Protein AF-A0A835S6X0-F1 (afdb_monomer_lite)

Sequence (119 aa):
MLLNLAAFVLGVLGLYAVFTVLHKDGGLPDFDSLHSWIGFGTMCLLFLQVDVGYEGRGEAMAYLVGIVIFLAVCSAATGFTRRFGLLSLPRGSEAYVLNFAGLVTILFGIAVVLSVVIP

Foldseek 3Di:
DVVLVVVLVVLVVVVCCCVPVCCVVPVDDQPPDPLNVLSVVLSVLSVCLVVCVVPDDDPVSVVSVLSSLVSVLVSLLVVLVVVCVVVVDDPDPVNVVSVVVNVVSVVVSVVVVCVSVPD

Structure (mmCIF, N/CA/C/O backbone):
data_AF-A0A835S6X0-F1
#
_entry.id   AF-A0A835S6X0-F1
#
loop_
_atom_site.group_PDB
_atom_site.id
_atom_site.type_symbol
_atom_site.label_atom_id
_atom_site.label_alt_id
_atom_site.label_comp_id
_atom_site.label_asym_id
_atom_site.label_entity_id
_atom_site.label_seq_id
_atom_site.pdbx_PDB_ins_code
_atom_site.Cartn_x
_atom_site.Cartn_y
_atom_site.Cartn_z
_atom_site.occupancy
_atom_site.B_iso_or_equiv
_atom_site.auth_seq_id
_atom_site.auth_comp_id
_atom_site.auth_asym_id
_atom_site.auth_atom_id
_atom_site.pdbx_PDB_model_num
ATOM 1 N N . MET A 1 1 ? 1.498 -6.665 -18.245 1.00 75.44 1 MET A N 1
ATOM 2 C CA . MET A 1 1 ? 0.663 -5.486 -18.564 1.00 75.44 1 MET A CA 1
ATOM 3 C C . MET A 1 1 ? -0.812 -5.694 -18.246 1.00 75.44 1 MET A C 1
ATOM 5 O O . MET A 1 1 ? -1.324 -4.900 -17.476 1.00 75.44 1 MET A O 1
ATOM 9 N N . LEU A 1 2 ? -1.476 -6.771 -18.697 1.00 86.06 2 LEU A N 1
ATOM 10 C CA . LEU A 1 2 ? -2.888 -7.028 -18.345 1.00 86.06 2 LEU A CA 1
ATOM 11 C C . LEU A 1 2 ? -3.161 -7.046 -16.824 1.00 86.06 2 LEU A C 1
ATOM 13 O O . LEU A 1 2 ? -4.116 -6.429 -16.369 1.00 86.06 2 LEU A O 1
ATOM 17 N N . LEU A 1 3 ? -2.293 -7.692 -16.032 1.00 88.56 3 LEU A N 1
ATOM 18 C CA . LEU A 1 3 ? -2.416 -7.714 -14.565 1.00 88.56 3 LEU A CA 1
ATOM 19 C C . LEU A 1 3 ? -2.253 -6.324 -13.929 1.00 88.56 3 LEU A C 1
ATOM 21 O O . LEU A 1 3 ? -3.000 -5.991 -13.019 1.00 88.56 3 LEU A O 1
ATOM 25 N N . ASN A 1 4 ? -1.333 -5.494 -14.432 1.00 87.06 4 ASN A N 1
ATOM 26 C CA . ASN A 1 4 ? -1.142 -4.126 -13.934 1.00 87.06 4 ASN A CA 1
ATOM 27 C C . ASN A 1 4 ? -2.330 -3.230 -14.302 1.00 87.06 4 ASN A C 1
ATOM 29 O O . ASN A 1 4 ? -2.750 -2.414 -13.490 1.00 87.06 4 ASN A O 1
ATOM 33 N N . LEU A 1 5 ? -2.912 -3.420 -15.491 1.00 89.81 5 LEU A N 1
ATOM 34 C CA . LEU A 1 5 ? -4.142 -2.739 -15.892 1.00 89.81 5 LEU A CA 1
ATOM 35 C C . LEU A 1 5 ? -5.311 -3.136 -14.979 1.00 89.81 5 LEU A C 1
ATOM 37 O O . LEU A 1 5 ? -6.029 -2.269 -14.492 1.00 89.81 5 LEU A O 1
ATOM 41 N N . ALA A 1 6 ? -5.475 -4.432 -14.700 1.00 93.69 6 ALA A N 1
ATOM 42 C CA . ALA A 1 6 ? -6.490 -4.910 -13.765 1.00 93.69 6 ALA A CA 1
ATOM 43 C C . ALA A 1 6 ? -6.273 -4.338 -12.353 1.00 93.69 6 ALA A C 1
ATOM 45 O O . ALA A 1 6 ? -7.223 -3.863 -11.733 1.00 93.69 6 ALA A O 1
ATOM 46 N N . ALA A 1 7 ? -5.025 -4.317 -11.873 1.00 92.44 7 ALA A N 1
ATOM 47 C CA . ALA A 1 7 ? -4.667 -3.705 -10.596 1.00 92.44 7 ALA A CA 1
ATOM 48 C C . ALA A 1 7 ? -5.004 -2.207 -10.567 1.00 92.44 7 ALA A C 1
ATOM 50 O O . ALA A 1 7 ? -5.563 -1.729 -9.582 1.00 92.44 7 ALA A O 1
ATOM 51 N N . PHE A 1 8 ? -4.734 -1.478 -11.653 1.00 93.75 8 PHE A N 1
ATOM 52 C CA . PHE A 1 8 ? -5.068 -0.061 -11.765 1.00 93.75 8 PHE A CA 1
ATOM 53 C C . PHE A 1 8 ? -6.581 0.172 -11.713 1.00 93.75 8 PHE A C 1
ATOM 55 O O . PHE A 1 8 ? -7.043 0.997 -10.928 1.00 93.75 8 PHE A O 1
ATOM 62 N N . VAL A 1 9 ? -7.366 -0.597 -12.475 1.00 95.56 9 VAL A N 1
ATOM 63 C CA . VAL A 1 9 ? -8.836 -0.510 -12.455 1.00 95.56 9 VAL A CA 1
ATOM 64 C C . VAL A 1 9 ? -9.384 -0.793 -11.053 1.00 95.56 9 VAL A C 1
ATOM 66 O O . VAL A 1 9 ? -10.195 -0.019 -10.547 1.00 95.56 9 VAL A O 1
ATOM 69 N N . LEU A 1 10 ? -8.911 -1.852 -10.390 1.00 96.56 10 LEU A N 1
ATOM 70 C CA . LEU A 1 10 ? -9.311 -2.172 -9.015 1.00 96.56 10 LEU A CA 1
ATOM 71 C C . LEU A 1 10 ? -8.907 -1.071 -8.024 1.00 96.5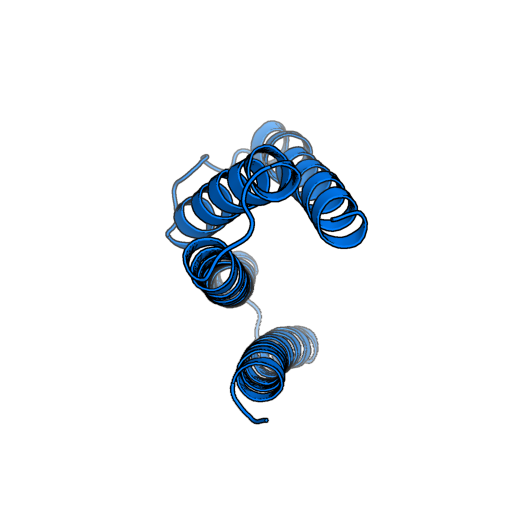6 10 LEU A C 1
ATOM 73 O O . LEU A 1 10 ? -9.689 -0.727 -7.138 1.00 96.56 10 LEU A O 1
ATOM 77 N N . GLY A 1 11 ? -7.725 -0.478 -8.190 1.00 94.81 11 GLY A N 1
ATOM 78 C CA . GLY A 1 11 ? -7.276 0.649 -7.377 1.00 94.81 11 GLY A CA 1
ATOM 79 C C . GLY A 1 11 ? -8.147 1.895 -7.564 1.00 94.81 11 GLY A C 1
ATOM 80 O O . GLY A 1 11 ? -8.503 2.545 -6.582 1.00 94.81 11 GLY A O 1
ATOM 81 N N . VAL A 1 12 ? -8.553 2.208 -8.801 1.00 95.25 12 VAL A N 1
ATOM 82 C CA . VAL A 1 12 ? -9.469 3.325 -9.098 1.00 95.25 12 VAL A CA 1
ATOM 83 C C . VAL A 1 12 ? -10.839 3.081 -8.468 1.00 95.25 12 VAL A C 1
ATOM 85 O O . VAL A 1 12 ? -11.395 3.995 -7.861 1.00 95.25 12 VAL A O 1
ATOM 88 N N . LEU A 1 13 ? -11.359 1.852 -8.539 1.00 95.81 13 LEU A N 1
ATOM 89 C CA . LEU A 1 13 ? -12.600 1.475 -7.852 1.00 95.81 13 LEU A CA 1
ATOM 90 C C . LEU A 1 13 ? -12.481 1.649 -6.328 1.00 95.81 13 LEU A C 1
ATOM 92 O O . LEU A 1 13 ? -13.405 2.160 -5.695 1.00 95.81 13 LEU A O 1
ATOM 96 N N . GLY A 1 14 ? -11.334 1.289 -5.745 1.00 92.44 14 GLY A N 1
ATOM 97 C CA . GLY A 1 14 ? -11.042 1.517 -4.329 1.00 92.44 14 GLY A CA 1
ATOM 98 C C . GLY A 1 14 ? -11.023 3.002 -3.954 1.00 92.44 14 GLY A C 1
ATOM 99 O O . GLY A 1 14 ? -11.674 3.398 -2.987 1.00 92.44 14 GLY A O 1
ATOM 100 N N . LEU A 1 15 ? -10.341 3.844 -4.740 1.00 92.38 15 LEU A N 1
ATOM 101 C CA . LEU A 1 15 ? -10.333 5.299 -4.534 1.00 92.38 15 LEU A CA 1
ATOM 102 C C . LEU A 1 15 ? -11.740 5.892 -4.657 1.00 92.38 15 LEU A C 1
ATOM 104 O O . LEU A 1 15 ? -12.136 6.701 -3.819 1.00 92.38 15 LEU A O 1
ATOM 108 N N . TYR A 1 16 ? -12.509 5.466 -5.662 1.00 91.31 16 TYR A N 1
ATOM 109 C CA . TYR A 1 16 ? -13.895 5.892 -5.835 1.00 91.31 16 TYR A CA 1
ATOM 110 C C . TYR A 1 16 ? -14.740 5.571 -4.598 1.00 91.31 16 TYR A C 1
ATOM 112 O O . TYR A 1 16 ? -15.466 6.444 -4.118 1.00 91.31 16 TYR A O 1
ATOM 120 N N . ALA A 1 17 ? -14.609 4.359 -4.047 1.00 89.38 17 ALA A N 1
ATOM 121 C CA . ALA A 1 17 ? -15.311 3.965 -2.831 1.00 89.38 17 ALA A CA 1
ATOM 122 C C . ALA A 1 17 ? -14.926 4.847 -1.629 1.00 89.38 17 ALA A C 1
ATOM 124 O O . ALA A 1 17 ? -15.802 5.278 -0.883 1.00 89.38 17 ALA A O 1
ATOM 125 N N . VAL A 1 18 ? -13.643 5.180 -1.455 1.00 87.19 18 VAL A N 1
ATOM 126 C CA . VAL A 1 18 ? -13.203 6.053 -0.353 1.00 87.19 18 VAL A CA 1
ATOM 127 C C . VAL A 1 18 ? -13.754 7.471 -0.507 1.00 87.19 18 VAL A C 1
ATOM 129 O O . VAL A 1 18 ? -14.446 7.959 0.385 1.00 87.19 18 VAL A O 1
ATOM 132 N N . PHE A 1 19 ? -13.509 8.120 -1.643 1.00 84.12 19 PHE A N 1
ATOM 133 C CA . PHE A 1 19 ? -13.889 9.523 -1.820 1.00 84.12 19 PHE A CA 1
ATOM 134 C C . PHE A 1 19 ? -15.402 9.721 -1.938 1.00 84.12 19 PHE A C 1
ATOM 136 O O . PHE A 1 19 ? -15.937 10.702 -1.424 1.00 84.12 19 PHE A O 1
ATOM 143 N N . THR A 1 20 ? -16.110 8.790 -2.580 1.00 81.38 20 THR A N 1
ATOM 144 C CA . THR A 1 20 ? -17.545 8.953 -2.852 1.00 81.38 20 THR A CA 1
ATOM 145 C C . THR A 1 20 ? -18.417 8.355 -1.759 1.00 81.38 20 THR A C 1
ATOM 147 O O . THR A 1 20 ? -19.383 8.992 -1.369 1.00 81.38 20 THR A O 1
ATOM 150 N N . VAL A 1 21 ? -18.098 7.158 -1.254 1.00 76.31 21 VAL A N 1
ATOM 151 C CA . VAL A 1 21 ? -18.975 6.447 -0.302 1.00 76.31 21 VAL A CA 1
ATOM 152 C C . VAL A 1 21 ? -18.597 6.750 1.146 1.00 76.31 21 VAL A C 1
ATOM 154 O O . VAL A 1 21 ? -19.468 6.890 1.995 1.00 76.31 21 VAL A O 1
ATOM 157 N N . LEU A 1 22 ? -17.302 6.852 1.458 1.00 75.12 22 LEU A N 1
ATOM 158 C CA . LEU A 1 22 ? -16.845 7.027 2.842 1.00 75.12 22 LEU A CA 1
ATOM 159 C C . LEU A 1 22 ? -16.677 8.498 3.236 1.00 75.12 22 LEU A C 1
ATOM 161 O O . LEU A 1 22 ? -17.092 8.880 4.326 1.00 75.12 22 LEU A O 1
ATOM 165 N N . HIS A 1 23 ? -16.061 9.326 2.392 1.00 70.62 23 HIS A N 1
ATOM 166 C CA . HIS A 1 23 ? -15.730 10.708 2.761 1.00 70.62 23 HIS A CA 1
ATOM 167 C C . HIS A 1 23 ? -16.862 11.692 2.467 1.00 70.62 23 HIS A C 1
ATOM 169 O O . HIS A 1 23 ? -17.221 12.479 3.343 1.00 70.62 23 HIS A O 1
ATOM 175 N N . LYS A 1 24 ? -17.480 11.613 1.281 1.00 65.25 24 LYS A N 1
ATOM 176 C CA . LYS A 1 24 ? -18.584 12.508 0.899 1.00 65.25 24 LYS A CA 1
ATOM 177 C C . LYS A 1 24 ? -19.826 12.328 1.783 1.00 65.25 24 LYS A C 1
ATOM 179 O O . LYS A 1 24 ? -20.418 13.326 2.181 1.00 65.25 24 LYS A O 1
ATOM 184 N N . ASP A 1 25 ? -20.169 11.085 2.124 1.00 59.81 25 ASP A N 1
ATOM 185 C CA . ASP A 1 25 ? -21.346 10.775 2.951 1.00 59.81 25 ASP A CA 1
ATOM 186 C C . ASP A 1 25 ? -21.013 10.685 4.455 1.00 59.81 25 ASP A C 1
ATOM 188 O O . ASP A 1 25 ? -21.889 10.874 5.297 1.00 59.81 25 ASP A O 1
ATOM 192 N N . GLY A 1 26 ? -19.747 10.424 4.810 1.00 62.31 26 GLY A N 1
ATOM 193 C CA . GLY A 1 26 ? -19.288 10.261 6.197 1.00 62.31 26 GLY A CA 1
ATOM 194 C C . GLY A 1 26 ? -18.586 11.476 6.816 1.00 62.31 26 GLY A C 1
ATOM 195 O O . GLY A 1 26 ? -18.272 11.440 8.004 1.00 62.31 26 GLY A O 1
ATOM 196 N N . GLY A 1 27 ? -18.328 12.543 6.049 1.00 68.56 27 GLY A N 1
ATOM 197 C CA . GLY A 1 27 ? -17.767 13.806 6.550 1.00 68.56 27 GLY A CA 1
ATOM 198 C C . GLY A 1 27 ? -16.285 13.759 6.948 1.00 68.56 27 GLY A C 1
ATOM 199 O O . GLY A 1 27 ? -15.834 14.601 7.725 1.00 68.56 27 GLY A O 1
ATOM 200 N N . LEU A 1 28 ? -15.526 12.780 6.452 1.00 70.75 28 LEU A N 1
ATOM 201 C CA . LEU A 1 28 ? -14.089 12.671 6.714 1.00 70.75 28 LEU A CA 1
ATOM 202 C C . LEU A 1 28 ? -13.288 13.583 5.765 1.00 70.75 28 LEU A C 1
ATOM 204 O O . LEU A 1 28 ? -13.614 13.651 4.580 1.00 70.75 28 LEU A O 1
ATOM 208 N N . PRO A 1 29 ? -12.242 14.275 6.252 1.00 79.25 29 PRO A N 1
ATOM 209 C CA . PRO A 1 29 ? -11.412 15.137 5.419 1.00 79.25 29 PRO A CA 1
ATOM 210 C C . PRO A 1 29 ? -10.540 14.331 4.448 1.00 79.25 29 PRO A C 1
ATOM 212 O O . PRO A 1 29 ? -9.959 13.301 4.796 1.00 79.25 29 PRO A O 1
ATOM 215 N N . ASP A 1 30 ? -10.406 14.847 3.230 1.00 82.81 30 ASP A N 1
ATOM 216 C CA . ASP A 1 30 ? -9.565 14.259 2.193 1.00 82.81 30 ASP A CA 1
ATOM 217 C C . ASP A 1 30 ? -8.074 14.558 2.421 1.00 82.81 30 ASP A C 1
ATOM 219 O O . ASP A 1 30 ? -7.703 15.644 2.863 1.00 82.81 30 ASP A O 1
ATOM 223 N N . PHE A 1 31 ? -7.204 13.604 2.062 1.00 85.94 31 PHE A N 1
ATOM 224 C CA . PHE A 1 31 ? -5.736 13.761 2.044 1.00 85.94 31 PHE A CA 1
ATOM 225 C C . PHE A 1 31 ? -5.077 14.200 3.368 1.00 85.94 31 PHE A C 1
ATOM 227 O O . PHE A 1 31 ? -3.985 14.767 3.382 1.00 85.94 31 PHE A O 1
ATOM 234 N N . ASP A 1 32 ? -5.686 13.870 4.499 1.00 88.12 32 ASP A N 1
ATOM 235 C CA . ASP A 1 32 ? -5.240 14.255 5.843 1.00 88.12 32 ASP A CA 1
ATOM 236 C C . ASP A 1 32 ? -4.181 13.319 6.462 1.00 88.12 32 ASP A C 1
ATOM 238 O O . ASP A 1 32 ? -3.637 13.606 7.527 1.00 88.12 32 ASP A O 1
ATOM 242 N N . SER A 1 33 ? -3.872 12.186 5.821 1.00 90.69 33 SER A N 1
ATOM 243 C CA . SER A 1 33 ? -2.989 11.156 6.387 1.00 90.69 33 SER A CA 1
ATOM 244 C C . SER A 1 33 ? -1.827 10.774 5.478 1.00 90.69 33 SER A C 1
ATOM 246 O O . SER A 1 33 ? -1.952 10.766 4.254 1.00 90.69 33 SER A O 1
ATOM 248 N N . LEU A 1 34 ? -0.728 10.304 6.070 1.00 93.19 34 LEU A N 1
ATOM 249 C CA . LEU A 1 34 ? 0.380 9.721 5.308 1.00 93.19 34 LEU A CA 1
ATOM 250 C C . LEU A 1 34 ? -0.086 8.567 4.399 1.00 93.19 34 LEU A C 1
ATOM 252 O O . LEU A 1 34 ? 0.341 8.477 3.251 1.00 93.19 34 LEU A O 1
ATOM 256 N N . HIS A 1 35 ? -1.016 7.735 4.881 1.00 93.7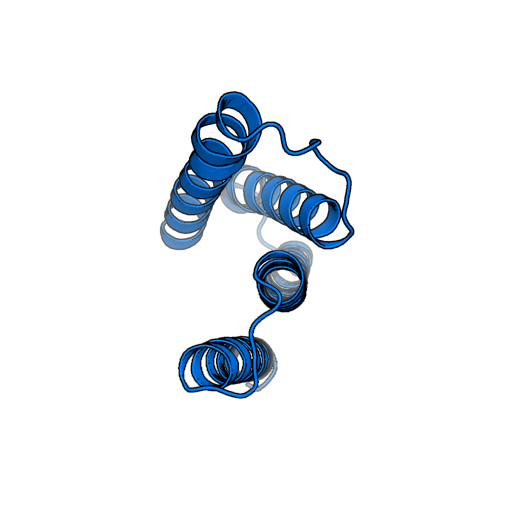5 35 HIS A N 1
ATOM 257 C CA . HIS A 1 35 ? -1.618 6.648 4.105 1.00 93.75 35 HIS A CA 1
ATOM 258 C C . HIS A 1 35 ? -2.205 7.137 2.769 1.00 93.75 35 HIS A C 1
ATOM 260 O O . HIS A 1 35 ? -1.901 6.563 1.722 1.00 93.75 35 HIS A O 1
ATOM 266 N N . SER A 1 36 ? -2.992 8.220 2.792 1.00 93.50 36 SER A N 1
ATOM 267 C CA . SER A 1 36 ? -3.622 8.787 1.589 1.00 93.50 36 SER A CA 1
ATOM 268 C C . SER A 1 36 ? -2.605 9.356 0.596 1.00 93.50 36 SER A C 1
ATOM 270 O O . SER A 1 36 ? -2.762 9.157 -0.606 1.00 93.50 36 SER A O 1
ATOM 272 N N . TRP A 1 37 ? -1.534 9.998 1.074 1.00 95.56 37 TRP A N 1
ATOM 273 C CA . TRP A 1 37 ? -0.480 10.526 0.199 1.00 95.56 37 TRP A CA 1
ATOM 274 C C . TRP A 1 37 ? 0.324 9.401 -0.467 1.00 95.56 37 TRP A C 1
ATOM 276 O O . TRP A 1 37 ? 0.537 9.435 -1.679 1.00 95.56 37 TRP A O 1
ATOM 286 N N . ILE A 1 38 ? 0.707 8.365 0.292 1.00 96.31 38 ILE A N 1
ATOM 287 C CA . ILE A 1 38 ? 1.405 7.189 -0.258 1.00 96.31 38 ILE A CA 1
ATOM 288 C C . ILE A 1 38 ? 0.495 6.437 -1.238 1.00 96.31 38 ILE A C 1
ATOM 290 O O . ILE A 1 38 ? 0.938 6.072 -2.326 1.00 96.31 38 ILE A O 1
ATOM 294 N N . GLY A 1 39 ? -0.776 6.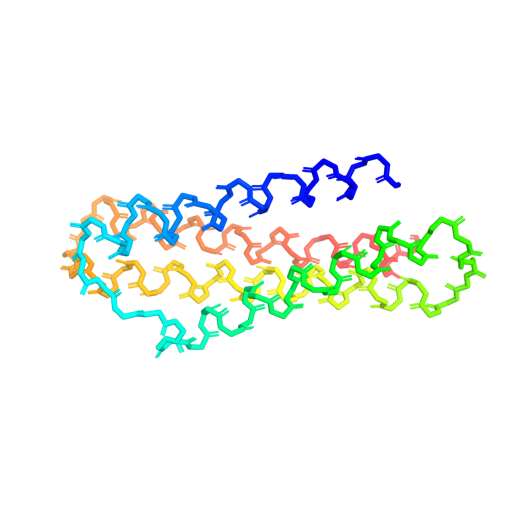222 -0.886 1.00 95.50 39 GLY A N 1
ATOM 295 C CA . GLY A 1 39 ? -1.736 5.515 -1.738 1.00 95.50 39 GLY A CA 1
ATOM 296 C C . GLY A 1 39 ? -1.962 6.223 -3.072 1.00 95.50 39 GLY A C 1
ATOM 297 O O . GLY A 1 39 ? -1.861 5.599 -4.128 1.00 95.50 39 GLY A O 1
ATOM 298 N N . PHE A 1 40 ? -2.173 7.540 -3.044 1.00 94.81 40 PHE A N 1
ATOM 299 C CA . PHE A 1 40 ? -2.337 8.324 -4.266 1.00 94.81 40 PHE A CA 1
ATOM 300 C C . PHE A 1 40 ? -1.062 8.342 -5.118 1.00 94.81 40 PHE A C 1
ATOM 302 O O . PHE A 1 40 ? -1.128 8.084 -6.318 1.00 94.81 40 PHE A O 1
ATOM 309 N N . GLY A 1 41 ? 0.110 8.545 -4.504 1.00 95.19 41 GLY A N 1
ATOM 310 C CA . GLY A 1 41 ? 1.392 8.469 -5.213 1.00 95.19 41 GLY A CA 1
ATOM 311 C C . GLY A 1 41 ? 1.621 7.107 -5.879 1.00 95.19 41 GLY A C 1
ATOM 312 O O . GLY A 1 41 ? 2.049 7.047 -7.031 1.00 95.19 41 GLY A O 1
ATOM 313 N N . THR A 1 42 ? 1.254 6.017 -5.198 1.00 95.69 42 THR A N 1
ATOM 314 C CA . THR A 1 42 ? 1.313 4.651 -5.750 1.00 95.69 42 THR A CA 1
ATOM 315 C C . THR A 1 42 ? 0.427 4.514 -6.987 1.00 95.69 42 THR A C 1
ATOM 317 O O . THR A 1 42 ? 0.863 3.958 -7.992 1.00 95.69 42 THR A O 1
ATOM 320 N N . MET A 1 43 ? -0.792 5.058 -6.949 1.00 95.38 43 MET A N 1
ATOM 321 C CA . MET A 1 43 ? -1.725 5.019 -8.080 1.00 95.38 43 MET A CA 1
ATOM 322 C C . MET A 1 43 ? -1.225 5.829 -9.279 1.00 95.38 43 MET A C 1
ATOM 324 O O . MET A 1 43 ? -1.335 5.358 -10.410 1.00 95.38 43 MET A O 1
ATOM 328 N N . CYS A 1 44 ? -0.614 6.994 -9.050 1.00 93.94 44 CYS A N 1
ATOM 329 C CA . CYS A 1 44 ? 0.027 7.773 -10.112 1.00 93.94 44 CYS A CA 1
ATOM 330 C C . CYS A 1 44 ? 1.184 7.003 -10.767 1.00 93.94 44 CYS A C 1
ATOM 332 O O . CYS A 1 44 ? 1.291 6.972 -11.991 1.00 93.94 44 CYS A O 1
ATOM 334 N N . LEU A 1 45 ? 2.034 6.345 -9.972 1.00 92.12 45 LEU A N 1
ATOM 335 C CA . LEU A 1 45 ? 3.140 5.540 -10.499 1.00 92.12 45 LEU A CA 1
ATOM 336 C C . LEU A 1 45 ? 2.649 4.293 -11.241 1.00 92.12 45 LEU A C 1
ATOM 338 O O . LEU A 1 45 ? 3.204 3.954 -12.282 1.00 92.12 45 LEU A O 1
ATOM 342 N N . LEU A 1 46 ? 1.589 3.643 -10.755 1.00 91.44 46 LEU A N 1
ATOM 343 C CA . LEU A 1 46 ? 0.963 2.512 -11.440 1.00 91.44 46 LEU A CA 1
ATOM 344 C C . LEU A 1 46 ? 0.336 2.940 -12.776 1.00 91.44 46 LEU A C 1
ATOM 346 O O . LEU A 1 46 ? 0.469 2.219 -13.762 1.00 91.44 46 LEU A O 1
ATOM 350 N N . PHE A 1 47 ? -0.293 4.118 -12.835 1.00 90.62 47 PHE A N 1
ATOM 351 C CA . PHE A 1 47 ? -0.780 4.698 -14.089 1.00 90.62 47 PHE A CA 1
ATOM 352 C C . PHE A 1 47 ? 0.366 4.906 -15.083 1.00 90.62 47 PHE A C 1
ATOM 354 O O . PHE A 1 47 ? 0.303 4.388 -16.195 1.00 90.62 47 PHE A O 1
ATOM 361 N N . LEU A 1 48 ? 1.450 5.567 -14.658 1.00 87.56 48 LEU A N 1
ATOM 362 C CA . LEU A 1 48 ? 2.642 5.755 -15.493 1.00 87.56 48 LEU A CA 1
ATOM 363 C C . LEU A 1 48 ? 3.250 4.420 -15.934 1.00 87.56 48 LEU A C 1
ATOM 365 O O . LEU A 1 48 ? 3.720 4.298 -17.057 1.00 87.56 48 LEU A O 1
ATOM 369 N N . GLN A 1 49 ? 3.231 3.401 -15.080 1.00 85.56 49 GLN A N 1
ATOM 370 C CA . GLN A 1 49 ? 3.722 2.074 -15.428 1.00 85.56 49 GLN A CA 1
ATOM 371 C C . GLN A 1 49 ? 2.841 1.385 -16.481 1.00 85.56 49 GLN A C 1
ATOM 373 O O . GLN A 1 49 ? 3.365 0.675 -17.334 1.00 85.56 49 GLN A O 1
ATOM 378 N N . VAL A 1 50 ? 1.518 1.553 -16.425 1.00 85.19 50 VAL A N 1
ATOM 379 C CA . VAL A 1 50 ? 0.595 1.001 -17.432 1.00 85.19 50 VAL A CA 1
ATOM 380 C C . VAL A 1 50 ? 0.730 1.746 -18.761 1.00 85.19 50 VAL A C 1
ATOM 382 O O . VAL A 1 50 ? 0.737 1.097 -19.805 1.00 85.19 50 VAL A O 1
ATOM 385 N N . ASP A 1 51 ? 0.879 3.069 -18.709 1.00 80.31 51 ASP A N 1
ATOM 386 C CA . ASP A 1 51 ? 0.987 3.949 -19.875 1.00 80.31 51 ASP A CA 1
ATOM 387 C C . ASP A 1 51 ? 2.359 3.809 -20.568 1.00 80.31 51 ASP A C 1
ATOM 389 O O . ASP A 1 51 ? 2.452 3.400 -21.723 1.00 80.31 51 ASP A O 1
ATOM 393 N N . VAL A 1 52 ? 3.455 4.013 -19.827 1.00 68.88 52 VAL A N 1
ATOM 394 C CA . VAL A 1 52 ? 4.836 3.945 -20.344 1.00 68.88 52 VAL A CA 1
ATOM 395 C C . VAL A 1 52 ? 5.316 2.500 -20.515 1.00 68.88 52 VAL A C 1
ATOM 397 O O . VAL A 1 52 ? 6.116 2.213 -21.404 1.00 68.88 52 VAL A O 1
ATOM 400 N N . GLY A 1 53 ? 4.846 1.553 -19.695 1.00 62.00 53 GLY A N 1
ATOM 401 C CA . GLY A 1 53 ? 5.268 0.146 -19.755 1.00 62.00 53 GLY A CA 1
ATOM 402 C C . GLY A 1 53 ? 4.826 -0.596 -21.021 1.00 62.00 53 GLY A C 1
ATOM 403 O O . GLY A 1 53 ? 5.301 -1.706 -21.268 1.00 62.00 53 GLY A O 1
ATOM 404 N N . TYR A 1 54 ? 3.955 0.003 -21.838 1.00 55.59 54 TYR A N 1
ATOM 405 C CA . TYR A 1 54 ? 3.648 -0.488 -23.181 1.00 55.59 54 TYR A CA 1
ATOM 406 C C . TYR A 1 54 ? 4.810 -0.257 -24.169 1.00 55.59 54 TYR A C 1
ATOM 408 O O . TYR A 1 54 ? 5.046 -1.097 -25.036 1.00 55.59 54 TYR A O 1
ATOM 416 N N . GLU A 1 55 ? 5.588 0.817 -23.995 1.00 57.19 55 GLU A N 1
ATOM 417 C CA . GLU A 1 55 ? 6.661 1.226 -24.919 1.00 57.19 55 GLU A CA 1
ATOM 418 C C . GLU A 1 55 ? 8.076 1.063 -24.325 1.00 57.19 55 GLU A C 1
ATOM 420 O O . GLU A 1 55 ? 9.042 0.809 -25.048 1.00 57.19 55 GLU A O 1
ATOM 425 N N . GLY A 1 56 ? 8.219 1.161 -23.000 1.00 58.50 56 GLY A N 1
ATOM 426 C CA . GLY A 1 56 ? 9.500 1.107 -22.297 1.00 58.50 56 GLY A CA 1
ATOM 427 C C . GLY A 1 56 ? 9.950 -0.315 -21.954 1.00 58.50 56 GLY A C 1
ATOM 428 O O . GLY A 1 56 ? 9.413 -0.947 -21.045 1.00 58.50 56 GLY A O 1
ATOM 429 N N . ARG A 1 57 ? 10.995 -0.815 -22.623 1.00 64.69 57 ARG A N 1
ATOM 430 C CA . ARG A 1 57 ? 11.700 -2.057 -22.248 1.00 64.69 57 ARG A CA 1
ATOM 431 C C . ARG A 1 57 ? 13.111 -1.727 -21.750 1.00 64.69 57 ARG A C 1
ATOM 433 O O . ARG A 1 57 ? 13.954 -1.326 -22.542 1.00 64.69 57 ARG A O 1
ATOM 440 N N . GLY A 1 58 ? 13.369 -1.893 -20.450 1.00 71.06 58 GLY A N 1
ATOM 441 C CA . GLY A 1 58 ? 14.694 -1.683 -19.848 1.00 71.06 58 GLY A CA 1
ATOM 442 C C . GLY A 1 58 ? 14.694 -1.739 -18.315 1.00 71.06 58 GLY A C 1
ATOM 443 O O . GLY A 1 58 ? 13.636 -1.850 -17.696 1.00 71.06 58 GLY A O 1
ATOM 444 N N . GLU A 1 59 ? 15.877 -1.629 -17.701 1.00 72.19 59 GLU A N 1
ATOM 445 C CA . GLU A 1 59 ? 16.085 -1.695 -16.239 1.00 72.19 59 GLU A CA 1
ATOM 446 C C . GLU A 1 59 ? 15.244 -0.671 -15.461 1.00 72.19 59 GLU A C 1
ATOM 448 O O . GLU A 1 59 ? 14.710 -0.980 -14.397 1.00 72.19 59 GLU A O 1
ATOM 453 N N . ALA A 1 60 ? 15.029 0.519 -16.032 1.00 75.31 60 ALA A N 1
ATOM 454 C CA . ALA A 1 60 ? 14.167 1.553 -15.458 1.00 75.31 60 ALA A CA 1
ATOM 455 C C . ALA A 1 60 ? 12.743 1.046 -15.161 1.00 75.31 60 ALA A C 1
ATOM 457 O O . ALA A 1 60 ? 12.175 1.391 -14.125 1.00 75.31 60 ALA A O 1
ATOM 458 N N . MET A 1 61 ? 12.179 0.181 -16.015 1.00 78.00 61 MET A N 1
ATOM 459 C CA . MET A 1 61 ? 10.859 -0.400 -15.757 1.00 78.00 61 MET A CA 1
ATOM 460 C C . MET A 1 61 ? 10.873 -1.417 -14.622 1.00 78.00 61 MET A C 1
ATOM 462 O O . MET A 1 61 ? 9.915 -1.464 -13.857 1.00 78.00 61 MET A O 1
ATOM 466 N N . ALA A 1 62 ? 11.949 -2.189 -14.460 1.00 77.31 62 ALA A N 1
ATOM 467 C CA . ALA A 1 62 ? 12.077 -3.109 -13.332 1.00 77.31 62 ALA A CA 1
ATOM 468 C C . ALA A 1 62 ? 12.130 -2.347 -11.995 1.00 77.31 62 ALA A C 1
ATOM 470 O O . ALA A 1 62 ? 11.438 -2.718 -11.045 1.00 77.31 62 ALA A O 1
ATOM 471 N N . TYR A 1 63 ? 12.862 -1.228 -11.939 1.00 79.94 63 TYR A N 1
ATOM 472 C CA . TYR A 1 63 ? 12.883 -0.359 -10.758 1.00 79.94 63 TYR A CA 1
ATOM 473 C C . TYR A 1 63 ? 11.513 0.259 -10.465 1.00 79.94 63 TYR A C 1
ATOM 475 O O . TYR A 1 63 ? 11.077 0.250 -9.314 1.00 79.94 63 TYR A O 1
ATOM 483 N N . LEU A 1 64 ? 10.802 0.739 -11.490 1.00 83.44 64 LEU A N 1
ATOM 484 C CA . LEU A 1 64 ? 9.448 1.279 -11.328 1.00 83.44 64 LEU A CA 1
ATOM 485 C C . LEU A 1 64 ? 8.470 0.227 -10.788 1.00 83.44 64 LEU A C 1
ATOM 487 O O . LEU A 1 64 ? 7.707 0.533 -9.873 1.00 83.44 64 LEU A O 1
ATOM 491 N N . VAL A 1 65 ? 8.533 -1.017 -11.282 1.00 83.38 65 VAL A N 1
ATOM 492 C CA . VAL A 1 65 ? 7.739 -2.140 -10.744 1.00 83.38 65 VAL A CA 1
ATOM 493 C C . VAL A 1 65 ? 8.021 -2.326 -9.249 1.00 83.38 65 VAL A C 1
ATOM 495 O O . VAL A 1 65 ? 7.087 -2.393 -8.450 1.00 83.38 65 VAL A O 1
ATOM 498 N N . GLY A 1 66 ? 9.299 -2.379 -8.862 1.00 82.88 66 GLY A N 1
ATOM 499 C CA . GLY A 1 66 ? 9.703 -2.558 -7.467 1.00 82.88 66 GLY A CA 1
ATOM 500 C C . GLY A 1 66 ? 9.225 -1.423 -6.557 1.00 82.88 66 GLY A C 1
ATOM 501 O O . GLY A 1 66 ? 8.692 -1.682 -5.478 1.00 82.88 66 GLY A O 1
ATOM 502 N N . ILE A 1 67 ? 9.344 -0.171 -7.011 1.00 87.69 67 ILE A N 1
ATOM 503 C CA . ILE A 1 67 ? 8.880 1.012 -6.269 1.00 87.69 67 ILE A CA 1
ATOM 504 C C . ILE A 1 67 ? 7.361 0.971 -6.071 1.00 87.69 67 ILE A C 1
ATOM 506 O O . ILE A 1 67 ? 6.891 1.214 -4.959 1.00 87.69 67 ILE A O 1
ATOM 510 N N . VAL A 1 68 ? 6.591 0.633 -7.112 1.00 91.00 68 VAL A N 1
ATOM 511 C CA . VAL A 1 68 ? 5.126 0.520 -7.017 1.00 91.00 68 VAL A CA 1
ATOM 512 C C . VAL A 1 68 ? 4.727 -0.546 -5.999 1.00 91.00 68 VAL A C 1
ATOM 514 O O . VAL A 1 68 ? 3.877 -0.282 -5.151 1.00 91.00 68 VAL A O 1
ATOM 517 N N . ILE A 1 69 ? 5.362 -1.721 -6.028 1.00 88.69 69 ILE A N 1
ATOM 518 C CA . ILE A 1 69 ? 5.082 -2.800 -5.067 1.00 88.69 69 ILE A CA 1
ATOM 519 C C . ILE A 1 69 ? 5.415 -2.352 -3.640 1.00 88.69 69 ILE A C 1
ATOM 521 O O . ILE A 1 69 ? 4.598 -2.524 -2.735 1.00 88.69 69 ILE A O 1
ATOM 525 N N . PHE A 1 70 ? 6.583 -1.740 -3.433 1.00 90.38 70 PHE A N 1
ATOM 526 C CA . PHE A 1 70 ? 6.997 -1.253 -2.119 1.00 90.38 70 PHE A CA 1
ATOM 527 C C . PHE A 1 70 ? 6.013 -0.218 -1.557 1.00 90.38 70 PHE A C 1
ATOM 529 O O . PHE A 1 70 ? 5.534 -0.359 -0.429 1.00 90.38 70 PHE A O 1
ATOM 536 N N . LEU A 1 71 ? 5.650 0.788 -2.356 1.00 94.19 71 LEU A N 1
ATOM 537 C CA . LEU A 1 71 ? 4.715 1.828 -1.930 1.00 94.19 71 LEU A CA 1
ATOM 538 C C . LEU A 1 71 ? 3.297 1.284 -1.721 1.00 94.19 71 LEU A C 1
ATOM 540 O O . LEU A 1 71 ? 2.632 1.712 -0.777 1.00 94.19 71 LEU A O 1
ATOM 544 N N . ALA A 1 72 ? 2.859 0.294 -2.506 1.00 95.19 72 ALA A N 1
ATOM 545 C CA . ALA A 1 72 ? 1.582 -0.384 -2.291 1.00 95.19 72 ALA A CA 1
ATOM 546 C C . ALA A 1 72 ? 1.538 -1.099 -0.931 1.00 95.19 72 ALA A C 1
ATOM 548 O O . ALA A 1 72 ? 0.555 -0.969 -0.198 1.00 95.19 72 ALA A O 1
ATOM 549 N N . VAL A 1 73 ? 2.617 -1.791 -0.548 1.00 95.94 73 VAL A N 1
ATOM 550 C CA . VAL A 1 73 ? 2.733 -2.451 0.764 1.00 95.94 73 VAL A CA 1
ATOM 551 C C . VAL A 1 73 ? 2.744 -1.417 1.892 1.00 95.94 73 VAL A C 1
ATOM 553 O O . VAL A 1 73 ? 2.011 -1.573 2.870 1.00 95.94 73 VAL A O 1
ATOM 556 N N . CYS A 1 74 ? 3.510 -0.329 1.754 1.00 95.31 74 CYS A N 1
ATOM 557 C CA . CYS A 1 74 ? 3.513 0.765 2.730 1.00 95.31 74 CYS A CA 1
ATOM 558 C C . CYS A 1 74 ? 2.135 1.432 2.859 1.00 95.31 74 CYS A C 1
ATOM 560 O O . CYS A 1 74 ? 1.689 1.721 3.974 1.00 95.31 74 CYS A O 1
ATOM 562 N N . SER A 1 75 ? 1.437 1.655 1.743 1.00 96.50 75 SER A N 1
ATOM 563 C CA . SER A 1 75 ? 0.079 2.200 1.741 1.00 96.50 75 SER A CA 1
ATOM 564 C C . SER A 1 75 ? -0.885 1.253 2.454 1.00 96.50 75 SER A C 1
ATOM 566 O O . SER A 1 75 ? -1.584 1.684 3.367 1.00 96.50 75 SER A O 1
ATOM 568 N N . ALA A 1 76 ? -0.868 -0.042 2.139 1.00 96.12 76 ALA A N 1
ATOM 569 C CA . ALA A 1 76 ? -1.723 -1.025 2.801 1.00 96.12 76 ALA A CA 1
ATOM 570 C C . ALA A 1 76 ? -1.450 -1.102 4.316 1.00 96.12 76 ALA A C 1
ATOM 572 O O . ALA A 1 76 ? -2.382 -1.007 5.115 1.00 96.12 76 ALA A O 1
ATOM 573 N N . ALA A 1 77 ? -0.180 -1.187 4.726 1.00 95.25 77 ALA A N 1
ATOM 574 C CA . ALA A 1 77 ? 0.209 -1.251 6.136 1.00 95.25 77 ALA A CA 1
ATOM 575 C C . ALA A 1 77 ? -0.233 -0.003 6.920 1.00 95.25 77 ALA A C 1
ATOM 577 O O . ALA A 1 77 ? -0.838 -0.113 7.987 1.00 95.25 77 ALA A O 1
ATOM 578 N N . THR A 1 78 ? 0.005 1.194 6.374 1.00 95.19 78 THR A N 1
ATOM 579 C CA . THR A 1 78 ? -0.453 2.450 6.996 1.00 95.19 78 THR A CA 1
ATOM 580 C C . THR A 1 78 ? -1.980 2.574 7.005 1.00 95.19 78 THR A C 1
ATOM 582 O O . THR A 1 78 ? -2.537 3.134 7.951 1.00 95.19 78 THR A O 1
ATOM 585 N N . GLY A 1 79 ? -2.667 2.003 6.011 1.00 94.06 79 GLY A N 1
ATOM 586 C CA . GLY A 1 79 ? -4.128 1.934 5.936 1.00 94.06 79 GLY A CA 1
ATOM 587 C C . GLY A 1 79 ? -4.737 1.062 7.031 1.00 94.06 79 GLY A C 1
ATOM 588 O O . GLY A 1 79 ? -5.684 1.491 7.694 1.00 94.06 79 GLY A O 1
ATOM 589 N N . PHE A 1 80 ? -4.151 -0.111 7.300 1.00 94.50 80 PHE A N 1
ATOM 590 C CA . PHE A 1 80 ? -4.554 -0.952 8.431 1.00 94.50 80 PHE A CA 1
ATOM 591 C C . PHE A 1 80 ? -4.394 -0.211 9.761 1.00 94.50 80 PHE A C 1
ATOM 593 O O . PHE A 1 80 ? -5.344 -0.155 10.541 1.00 94.50 80 PHE A O 1
ATOM 600 N N . THR A 1 81 ? -3.250 0.438 9.995 1.00 92.81 81 THR A N 1
ATOM 601 C CA . THR A 1 81 ? -3.022 1.220 11.222 1.00 92.81 81 THR A CA 1
ATOM 602 C C . THR A 1 81 ? -4.022 2.367 11.365 1.00 92.81 81 THR A C 1
ATOM 604 O O . THR A 1 81 ? -4.570 2.585 12.448 1.00 92.81 81 THR A O 1
ATOM 607 N N . ARG A 1 82 ? -4.322 3.081 10.272 1.00 90.88 82 ARG A N 1
ATOM 608 C CA . ARG A 1 82 ? -5.327 4.151 10.286 1.00 90.88 82 ARG A CA 1
ATOM 609 C C . ARG A 1 82 ? -6.714 3.604 10.616 1.00 90.88 82 ARG A C 1
ATOM 611 O O . ARG A 1 82 ? -7.402 4.177 11.456 1.00 90.88 82 ARG A O 1
ATOM 618 N N . ARG A 1 83 ? -7.122 2.491 9.996 1.00 88.69 83 ARG A N 1
ATOM 619 C CA . ARG A 1 83 ? -8.426 1.865 10.255 1.00 88.69 83 ARG A CA 1
ATOM 620 C C . ARG A 1 83 ? -8.539 1.367 11.694 1.00 88.69 83 ARG A C 1
ATOM 622 O O . ARG A 1 83 ? -9.580 1.574 12.309 1.00 88.69 83 ARG A O 1
ATOM 629 N N . PHE A 1 84 ? -7.468 0.785 12.234 1.00 89.81 84 PHE A N 1
ATOM 630 C CA . PHE A 1 84 ? -7.383 0.386 13.638 1.00 89.81 84 PHE A CA 1
ATOM 631 C C . PHE A 1 84 ? -7.643 1.572 14.576 1.00 89.81 84 PHE A C 1
ATOM 633 O O . PHE A 1 84 ? -8.467 1.471 15.483 1.00 89.81 84 PHE A O 1
ATOM 640 N N . GLY A 1 85 ? -6.973 2.703 14.324 1.00 87.06 85 GLY A N 1
ATOM 641 C CA . GLY A 1 85 ? -7.144 3.930 15.103 1.00 87.06 85 GLY A CA 1
ATOM 642 C C . GLY A 1 85 ? -8.554 4.513 14.992 1.00 87.06 85 GLY A C 1
ATOM 643 O O . GLY A 1 85 ? -9.169 4.818 16.009 1.00 87.06 85 GLY A O 1
ATOM 644 N N . LEU A 1 86 ? -9.099 4.599 13.774 1.00 86.31 86 LEU A N 1
ATOM 645 C CA . LEU A 1 86 ? -10.451 5.120 13.530 1.00 86.31 86 LEU A CA 1
ATOM 646 C C . LEU A 1 86 ? -11.540 4.292 14.220 1.00 86.31 86 LEU A C 1
ATOM 648 O O . LEU A 1 86 ? -12.506 4.854 14.725 1.00 86.31 86 LEU A O 1
ATOM 652 N N . LEU A 1 87 ? -11.387 2.968 14.249 1.00 87.81 87 LEU A N 1
ATOM 653 C CA . LEU A 1 87 ? -12.335 2.074 14.912 1.00 87.81 87 LEU A CA 1
ATOM 654 C C . LEU A 1 87 ? -12.092 1.952 16.424 1.00 87.81 87 LEU A C 1
ATOM 656 O O . LEU A 1 87 ? -12.916 1.357 17.112 1.00 87.81 87 LEU A O 1
ATOM 660 N N . SER A 1 88 ? -10.980 2.493 16.944 1.00 89.94 88 SER A N 1
ATOM 661 C CA . SER A 1 88 ? -10.577 2.375 18.355 1.00 89.94 88 SER A CA 1
ATOM 662 C C . SER A 1 88 ? -10.703 0.937 18.880 1.00 89.94 88 SER A C 1
ATOM 664 O O . SER A 1 88 ? -11.230 0.701 19.969 1.00 89.94 88 SER A O 1
ATOM 666 N N . LEU A 1 89 ? -10.265 -0.037 18.067 1.00 88.25 89 LEU A N 1
ATOM 667 C CA . LEU A 1 89 ? -10.562 -1.449 18.308 1.00 88.25 89 LEU A CA 1
ATOM 668 C C . LEU A 1 89 ? -9.981 -1.923 19.651 1.00 88.25 89 LEU A C 1
ATOM 670 O O . LEU A 1 89 ? -8.769 -1.813 19.871 1.00 88.25 89 LEU A O 1
ATOM 674 N N . PRO A 1 90 ? -10.805 -2.507 20.542 1.00 86.00 90 PRO A N 1
ATOM 675 C CA . PRO A 1 90 ? -10.300 -3.124 21.757 1.00 86.00 90 PRO A CA 1
ATOM 676 C C . PRO A 1 90 ? -9.479 -4.372 21.413 1.00 86.00 90 PRO A C 1
ATOM 678 O O . PRO A 1 90 ? -9.552 -4.911 20.307 1.00 86.00 90 PRO A O 1
ATOM 681 N N . ARG A 1 91 ? -8.716 -4.886 22.386 1.00 83.88 91 ARG A N 1
ATOM 682 C CA . ARG A 1 91 ? -8.053 -6.194 22.260 1.00 83.88 91 ARG A CA 1
ATOM 683 C C . ARG A 1 91 ? -9.112 -7.291 22.101 1.00 83.88 91 ARG A C 1
ATOM 685 O O . ARG A 1 91 ? -9.639 -7.796 23.086 1.00 83.88 91 ARG A O 1
ATOM 692 N N . GLY A 1 92 ? -9.417 -7.634 20.855 1.00 91.06 92 GLY A N 1
ATOM 693 C CA . GLY A 1 92 ? -10.451 -8.584 20.459 1.00 91.06 92 GLY A CA 1
ATOM 694 C C . GLY A 1 92 ? -10.139 -9.226 19.109 1.00 91.06 92 GLY A C 1
ATOM 695 O O . GLY A 1 92 ? -9.126 -8.918 18.480 1.00 91.06 92 GLY A O 1
ATOM 696 N N . SER A 1 93 ? -11.004 -10.136 18.663 1.00 93.00 93 SER A N 1
ATOM 697 C CA . SER A 1 93 ? -10.812 -10.910 17.427 1.00 93.00 93 SER A CA 1
ATOM 698 C C . SER A 1 93 ? -10.567 -10.026 16.202 1.00 93.00 93 SER A C 1
ATOM 700 O O . SER A 1 93 ? -9.640 -10.290 15.442 1.00 93.00 93 SER A O 1
ATOM 702 N N . GLU A 1 94 ? -11.325 -8.940 16.048 1.00 92.31 94 GLU A N 1
ATOM 703 C CA . GLU A 1 94 ? -11.183 -8.005 14.925 1.00 92.31 94 GLU A CA 1
ATOM 704 C C . GLU A 1 94 ? -9.806 -7.321 14.903 1.00 92.31 94 GLU A C 1
ATOM 706 O O . GLU A 1 94 ? -9.141 -7.290 13.869 1.00 92.31 94 GLU A O 1
ATOM 711 N N . ALA A 1 95 ? -9.325 -6.862 16.063 1.00 93.19 95 ALA A N 1
ATOM 712 C CA . ALA A 1 95 ? -7.991 -6.284 16.212 1.00 93.19 95 ALA A CA 1
ATOM 713 C C . ALA A 1 95 ? -6.880 -7.278 15.834 1.00 93.19 95 ALA A C 1
ATOM 715 O O . ALA A 1 95 ? -5.899 -6.897 15.191 1.00 93.19 95 ALA A O 1
ATOM 716 N N . TYR A 1 96 ? -7.017 -8.551 16.218 1.00 93.94 96 TYR A N 1
ATOM 717 C CA . TYR A 1 96 ? -6.043 -9.582 15.854 1.00 93.94 96 TYR A CA 1
ATOM 718 C C . TYR A 1 96 ? -6.067 -9.890 14.358 1.00 93.94 96 TYR A C 1
ATOM 720 O O . TYR A 1 96 ? -5.003 -9.973 13.749 1.00 93.94 96 TYR A O 1
ATOM 728 N N . VAL A 1 97 ? -7.254 -10.006 13.758 1.00 95.00 97 VAL A N 1
ATOM 729 C CA . VAL A 1 97 ? -7.402 -10.260 12.318 1.00 95.00 97 VAL A CA 1
ATOM 730 C C . VAL A 1 97 ? -6.805 -9.115 11.501 1.00 95.00 97 VAL A C 1
ATOM 732 O O . VAL A 1 97 ? -6.055 -9.376 10.563 1.00 95.00 97 VAL A O 1
ATOM 735 N N . LEU A 1 98 ? -7.065 -7.860 11.880 1.00 94.88 98 LEU A N 1
ATOM 736 C CA . LEU A 1 98 ? -6.531 -6.695 11.174 1.00 94.88 98 LEU A CA 1
ATOM 737 C C . LEU A 1 98 ? -4.994 -6.642 11.236 1.00 94.88 98 LEU A C 1
ATOM 739 O O . LEU A 1 98 ? -4.335 -6.449 10.214 1.00 94.88 98 LEU A O 1
ATOM 743 N N . ASN A 1 99 ? -4.413 -6.866 12.420 1.00 93.50 99 ASN A N 1
ATOM 744 C CA . ASN A 1 99 ? -2.958 -6.896 12.592 1.00 93.50 99 ASN A CA 1
ATOM 745 C C . ASN A 1 99 ? -2.316 -8.071 11.847 1.00 93.50 99 ASN A C 1
ATOM 747 O O . ASN A 1 99 ? -1.275 -7.905 11.211 1.00 93.50 99 ASN A O 1
ATOM 751 N N . PHE A 1 100 ? -2.940 -9.249 11.889 1.00 95.88 100 PHE A N 1
ATOM 752 C CA . PHE A 1 100 ? -2.458 -10.417 11.161 1.00 95.88 100 PHE A CA 1
ATOM 753 C C . PHE A 1 100 ? -2.511 -10.197 9.644 1.00 95.88 100 PHE A C 1
ATOM 755 O O . PHE A 1 100 ? -1.537 -10.492 8.956 1.00 95.88 100 PHE A O 1
ATOM 762 N N . ALA A 1 101 ? -3.587 -9.604 9.120 1.00 96.00 101 ALA A N 1
ATOM 763 C CA . ALA A 1 101 ? -3.688 -9.234 7.708 1.00 96.00 101 ALA A CA 1
ATOM 764 C C . ALA A 1 101 ? -2.606 -8.221 7.293 1.00 96.00 101 ALA A C 1
ATOM 766 O O . ALA A 1 101 ? -2.002 -8.363 6.225 1.00 96.00 101 ALA A O 1
ATOM 767 N N . GLY A 1 102 ? -2.304 -7.246 8.158 1.00 95.56 102 GLY A N 1
ATOM 768 C CA . GLY A 1 102 ? -1.185 -6.322 7.966 1.00 95.56 102 GLY A CA 1
ATOM 769 C C . GLY A 1 102 ? 0.164 -7.042 7.906 1.00 95.56 102 GLY A C 1
ATOM 770 O O . GLY A 1 102 ? 0.938 -6.822 6.973 1.00 95.56 102 GLY A O 1
ATOM 771 N N . LEU A 1 103 ? 0.423 -7.959 8.843 1.00 96.62 103 LEU A N 1
ATOM 772 C CA . LEU A 1 103 ? 1.651 -8.760 8.873 1.00 96.62 103 LEU A CA 1
ATOM 773 C C . LEU A 1 103 ? 1.798 -9.624 7.613 1.00 96.62 103 LEU A C 1
ATOM 775 O O . LEU A 1 1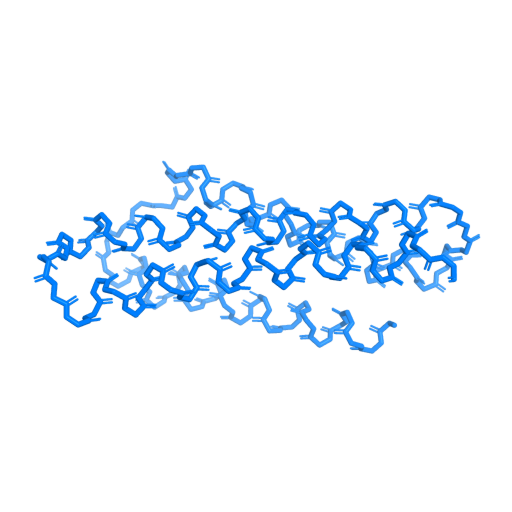03 ? 2.857 -9.621 6.988 1.00 96.62 103 LEU A O 1
ATOM 779 N N . VAL A 1 104 ? 0.735 -10.325 7.212 1.00 97.38 104 VAL A N 1
ATOM 780 C CA . VAL A 1 104 ? 0.725 -11.156 5.999 1.00 97.38 104 VAL A CA 1
ATOM 781 C C . VAL A 1 104 ? 0.962 -10.306 4.753 1.00 97.38 104 VAL A C 1
ATOM 783 O O . VAL A 1 104 ? 1.738 -10.712 3.895 1.00 97.38 104 VAL A O 1
ATOM 786 N N . THR A 1 105 ? 0.372 -9.111 4.668 1.00 96.00 105 THR A N 1
ATOM 787 C CA . THR A 1 105 ? 0.614 -8.178 3.553 1.00 96.00 105 THR A CA 1
ATOM 788 C C . THR A 1 105 ? 2.087 -7.774 3.455 1.00 96.00 105 THR A C 1
ATOM 790 O O . THR A 1 105 ? 2.654 -7.768 2.362 1.00 96.00 105 THR A O 1
ATOM 793 N N . ILE A 1 106 ? 2.734 -7.482 4.587 1.00 95.56 106 ILE A N 1
ATOM 794 C CA . ILE A 1 106 ? 4.163 -7.136 4.623 1.00 95.56 106 ILE A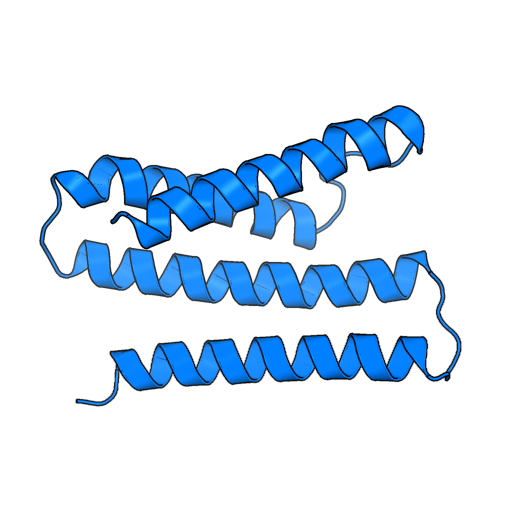 CA 1
ATOM 795 C C . ILE A 1 106 ? 5.021 -8.333 4.196 1.00 95.56 106 ILE A C 1
ATOM 797 O O . ILE A 1 106 ? 5.889 -8.187 3.337 1.00 95.56 106 ILE A O 1
ATOM 801 N N . LEU A 1 107 ? 4.764 -9.519 4.756 1.00 96.38 107 LEU A N 1
ATOM 802 C CA . LEU A 1 107 ? 5.499 -10.740 4.413 1.00 96.38 107 LEU A CA 1
ATOM 803 C C . LEU A 1 107 ? 5.327 -11.114 2.937 1.00 96.38 107 LEU A C 1
ATOM 805 O O . LEU A 1 107 ? 6.297 -11.498 2.288 1.00 96.38 107 LEU A O 1
ATOM 809 N N . PHE A 1 108 ? 4.119 -10.953 2.395 1.00 94.25 108 PHE A N 1
ATOM 810 C CA . PHE A 1 108 ? 3.847 -11.139 0.974 1.00 94.25 108 PHE A CA 1
ATOM 811 C C . PHE A 1 108 ? 4.646 -10.151 0.119 1.00 94.25 108 PHE A C 1
ATOM 813 O O . PHE A 1 108 ? 5.302 -10.566 -0.832 1.00 94.25 108 PHE A O 1
ATOM 820 N N . GLY A 1 109 ? 4.668 -8.868 0.491 1.00 91.38 109 GLY A N 1
ATOM 821 C CA . GLY A 1 109 ? 5.485 -7.855 -0.178 1.00 91.38 109 GLY A CA 1
ATOM 822 C C . GLY A 1 109 ? 6.972 -8.213 -0.210 1.00 91.38 109 GLY A C 1
ATOM 823 O O . GLY A 1 109 ? 7.600 -8.151 -1.266 1.00 91.38 109 GLY A O 1
ATOM 824 N N . ILE A 1 110 ? 7.522 -8.658 0.924 1.00 91.56 110 ILE A N 1
ATOM 825 C CA . ILE A 1 110 ? 8.910 -9.133 1.016 1.00 91.56 110 ILE A CA 1
ATOM 826 C C . ILE A 1 110 ? 9.129 -10.339 0.097 1.00 91.56 110 ILE A C 1
ATOM 828 O O . ILE A 1 110 ? 10.092 -10.353 -0.665 1.00 91.56 110 ILE A O 1
ATOM 832 N N . ALA A 1 111 ? 8.236 -11.331 0.130 1.00 92.69 111 ALA A N 1
ATOM 833 C CA . ALA A 1 111 ? 8.346 -12.526 -0.701 1.00 92.69 111 ALA A CA 1
ATOM 834 C C . ALA A 1 111 ? 8.331 -12.198 -2.204 1.00 92.69 111 ALA A C 1
ATOM 836 O O . ALA A 1 111 ? 9.114 -12.774 -2.954 1.00 92.69 111 ALA A O 1
ATOM 837 N N . VAL A 1 112 ? 7.496 -11.245 -2.634 1.00 89.56 112 VAL A N 1
ATOM 838 C CA . VAL A 1 112 ? 7.449 -10.770 -4.027 1.00 89.56 112 VAL A CA 1
ATOM 839 C C . VAL A 1 112 ? 8.742 -10.056 -4.424 1.00 89.56 112 VAL A C 1
ATOM 841 O O . VAL A 1 112 ? 9.243 -10.267 -5.522 1.00 89.56 112 VAL A O 1
ATOM 844 N N . VAL A 1 113 ? 9.320 -9.224 -3.553 1.00 85.19 113 VAL A N 1
ATOM 845 C CA . VAL A 1 113 ? 10.613 -8.581 -3.850 1.00 85.19 113 VAL A CA 1
ATOM 846 C C . VAL A 1 113 ? 11.720 -9.630 -3.956 1.00 85.19 113 VAL A C 1
ATOM 848 O O . VAL A 1 113 ? 12.503 -9.603 -4.904 1.00 85.19 113 VAL A O 1
ATOM 851 N N . LEU A 1 114 ? 11.767 -10.585 -3.025 1.00 87.00 114 LEU A N 1
ATOM 852 C CA . LEU A 1 114 ? 12.760 -11.658 -3.046 1.00 87.00 114 LEU A CA 1
ATOM 853 C C . LEU A 1 114 ? 12.625 -12.547 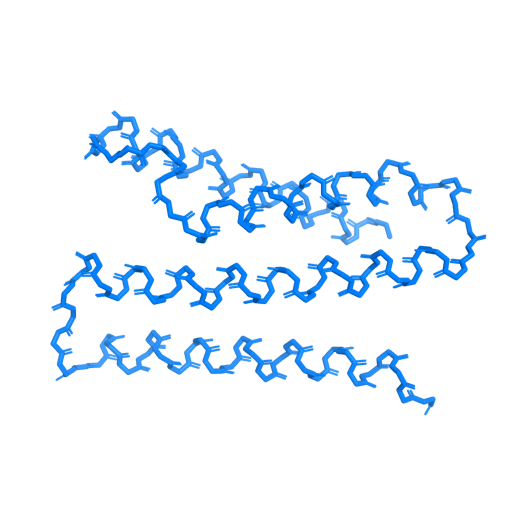-4.286 1.00 87.00 114 LEU A C 1
ATOM 855 O O . LEU A 1 114 ? 13.647 -12.899 -4.863 1.00 87.00 114 LEU A O 1
ATOM 859 N N . SER A 1 115 ? 11.409 -12.864 -4.737 1.00 86.44 115 SER A N 1
ATOM 860 C CA . SER A 1 115 ? 11.211 -13.680 -5.944 1.00 86.44 115 SER A CA 1
ATOM 861 C C . SER A 1 115 ? 11.636 -12.984 -7.239 1.00 86.44 115 SER A C 1
ATOM 863 O O . SER A 1 115 ? 11.853 -13.656 -8.241 1.00 86.44 115 SER A O 1
ATOM 865 N N . VAL A 1 116 ? 11.744 -11.653 -7.231 1.00 79.56 116 VAL A N 1
ATOM 866 C CA . VAL A 1 116 ? 12.250 -10.866 -8.365 1.00 79.56 116 VAL A CA 1
ATOM 867 C C . VAL A 1 116 ? 13.771 -10.698 -8.302 1.00 79.56 116 VAL A C 1
ATOM 869 O O . VAL A 1 116 ? 14.418 -10.635 -9.343 1.00 79.56 116 VAL A O 1
ATOM 872 N N . VAL A 1 117 ? 14.346 -10.595 -7.098 1.00 80.31 117 VAL A N 1
ATOM 873 C CA . VAL A 1 117 ? 15.786 -10.342 -6.893 1.00 80.31 117 VAL A CA 1
ATOM 874 C C . VAL A 1 117 ? 16.620 -11.626 -6.910 1.00 80.31 117 VAL A C 1
ATOM 876 O O . VAL A 1 117 ? 17.772 -11.596 -7.340 1.00 80.31 117 VAL A O 1
ATOM 879 N N . ILE A 1 118 ? 16.075 -12.739 -6.415 1.00 83.06 118 ILE A N 1
ATOM 880 C CA . ILE A 1 118 ? 16.775 -14.026 -6.359 1.00 83.06 118 ILE A CA 1
ATOM 881 C C . ILE A 1 118 ? 16.636 -14.725 -7.728 1.00 83.06 118 ILE A C 1
ATOM 883 O O . ILE A 1 118 ? 15.502 -14.887 -8.181 1.00 83.06 118 ILE A O 1
ATOM 887 N N . PRO A 1 119 ? 17.750 -15.114 -8.384 1.00 72.44 119 PRO A N 1
ATOM 888 C CA . PRO A 1 119 ? 17.744 -15.774 -9.693 1.00 72.44 119 PRO A CA 1
ATOM 889 C C . PRO A 1 119 ? 17.222 -17.216 -9.667 1.00 72.44 119 PRO A C 1
ATOM 891 O O . PRO A 1 119 ? 17.373 -17.897 -8.624 1.00 72.44 119 PRO A O 1
#

InterPro domains:
  IPR006593 Cytochrome b561/ferric reductase, transmembrane domain [PF03188] (2-53)
  IPR006593 Cytochrome b561/ferric reductase, transmembrane domain [PS50939] (1-119)
  IPR043205 Cytochrome b561/Cytochrome b reductase 1-like [PTHR10106] (1-53)

Organism: Vanilla planifolia (NCBI:txid51239)

pLDDT: mean 86.85, std 9.99, range [55.59, 97.38]

Radius of gyration: 16.01 Å; chains: 1; bounding box: 39×31×47 Å

Secondary structure (DSSP, 8-state):
-HHHHHHHHHHHHHHHIIIIIIIHHH-PPTT-SHHHHHHHHHHHHHHHHHHHTTT--SHHHHHHHHHHHHHHHHHHHHHHHHHHHHHT--SSHHHHHHHHHHHHHHHHHHHHHHHHH--